Protein AF-A0A7V9HIJ0-F1 (afdb_monomer)

pLDDT: mean 84.53, std 9.71, range [59.03, 96.5]

Secondary structure (DSSP, 8-state):
-PPPPPPPHHHHHHHHHS--------TTTTTS--S-------PPP---------SS-HHHHHHHHHHHHHHTT--

Structure (mmCIF, N/CA/C/O backbone):
data_AF-A0A7V9HIJ0-F1
#
_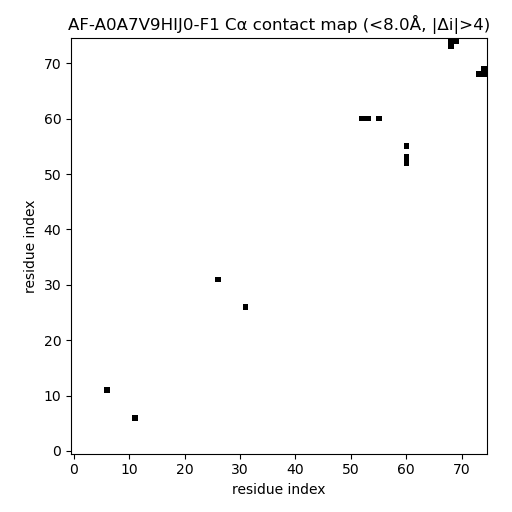entry.id   AF-A0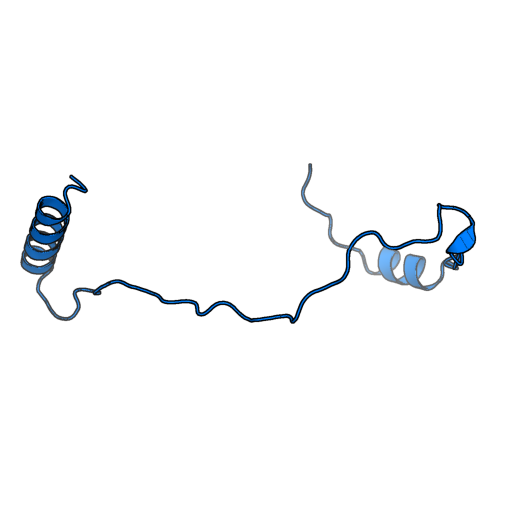A7V9HIJ0-F1
#
loop_
_atom_site.group_PDB
_atom_site.id
_atom_site.type_sym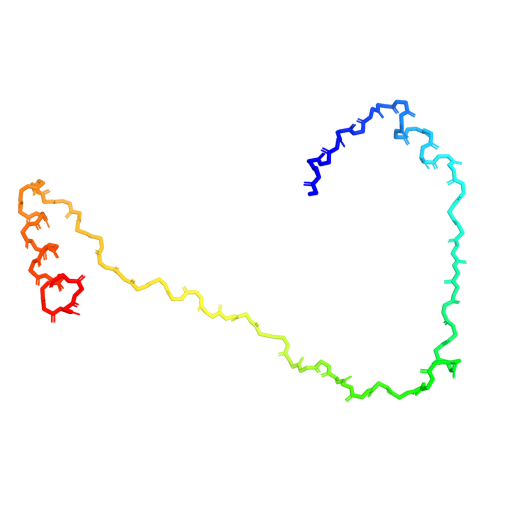bol
_atom_site.label_atom_id
_atom_site.label_alt_id
_atom_site.label_comp_id
_atom_site.label_asym_id
_atom_site.label_entity_id
_atom_site.label_seq_id
_atom_site.pdbx_PDB_ins_code
_atom_site.Cartn_x
_atom_site.Cartn_y
_atom_site.Cartn_z
_atom_site.occupancy
_atom_site.B_iso_or_equiv
_atom_site.auth_seq_id
_atom_site.auth_comp_id
_atom_site.auth_asym_id
_atom_site.auth_atom_id
_atom_site.pdbx_PDB_model_num
ATOM 1 N N . LEU A 1 1 ? 15.203 -13.570 6.615 1.00 59.03 1 LEU A N 1
ATOM 2 C CA . LEU A 1 1 ? 15.472 -12.414 5.728 1.00 59.03 1 LEU A CA 1
ATOM 3 C C . LEU A 1 1 ? 15.572 -11.180 6.623 1.00 59.03 1 LEU A C 1
ATOM 5 O O . LEU A 1 1 ? 14.665 -10.980 7.420 1.00 59.03 1 LEU A O 1
ATOM 9 N N . ASN A 1 2 ? 16.685 -10.445 6.596 1.00 88.25 2 ASN A N 1
ATOM 10 C CA . ASN A 1 2 ? 16.939 -9.339 7.536 1.00 88.25 2 ASN A CA 1
ATOM 11 C C . ASN A 1 2 ? 16.129 -8.079 7.187 1.00 88.25 2 ASN A C 1
ATOM 13 O O . ASN A 1 2 ? 15.609 -7.959 6.078 1.00 88.25 2 ASN A O 1
ATOM 17 N N . GLN A 1 3 ? 16.068 -7.121 8.117 1.00 88.12 3 GLN A N 1
ATOM 18 C CA . GLN A 1 3 ? 15.469 -5.811 7.855 1.00 88.12 3 GLN A CA 1
ATOM 19 C C . GLN A 1 3 ? 16.335 -5.004 6.864 1.00 88.12 3 GLN A C 1
ATOM 21 O O . GLN A 1 3 ? 17.563 -4.982 7.012 1.00 88.12 3 GLN A O 1
ATOM 26 N N . PRO A 1 4 ? 15.737 -4.333 5.861 1.00 91.81 4 PRO A N 1
ATOM 27 C CA . PRO A 1 4 ? 16.473 -3.453 4.961 1.00 91.81 4 PRO A CA 1
ATOM 28 C C . PRO A 1 4 ? 17.145 -2.297 5.710 1.00 91.81 4 PRO A C 1
ATOM 30 O O . PRO A 1 4 ? 16.546 -1.659 6.572 1.00 91.81 4 PRO A O 1
ATOM 33 N N . ARG A 1 5 ? 18.395 -1.999 5.350 1.00 91.50 5 ARG A N 1
ATOM 34 C CA . ARG A 1 5 ? 19.139 -0.854 5.896 1.00 91.50 5 ARG A CA 1
ATOM 35 C C . ARG A 1 5 ? 18.724 0.460 5.238 1.00 91.50 5 ARG A C 1
ATOM 37 O O . ARG A 1 5 ? 18.417 0.493 4.046 1.00 91.50 5 ARG A O 1
ATOM 44 N N . TYR A 1 6 ? 18.853 1.554 5.982 1.00 93.19 6 TYR A N 1
ATOM 45 C CA . TYR A 1 6 ? 18.675 2.896 5.436 1.00 93.19 6 TYR A CA 1
ATOM 46 C C . TYR A 1 6 ? 19.832 3.295 4.502 1.00 93.19 6 TYR A C 1
ATOM 48 O O . TYR A 1 6 ? 20.996 2.958 4.764 1.00 93.19 6 TYR A O 1
ATOM 56 N N . PRO A 1 7 ? 19.548 4.010 3.400 1.00 94.06 7 PRO A N 1
ATOM 57 C CA . PRO A 1 7 ? 20.585 4.559 2.539 1.00 94.06 7 PRO A CA 1
ATOM 58 C C . PRO A 1 7 ? 21.231 5.799 3.179 1.00 94.06 7 PRO A C 1
ATOM 60 O O . PRO A 1 7 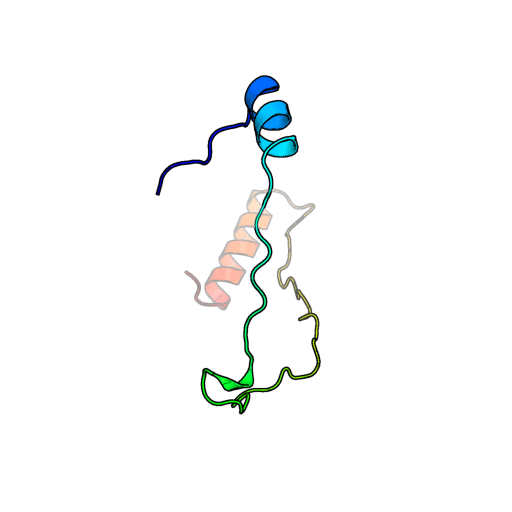? 20.554 6.635 3.769 1.00 94.06 7 PRO A O 1
ATOM 63 N N . SER A 1 8 ? 22.549 5.949 3.027 1.00 94.94 8 SER A N 1
ATOM 64 C CA . SER A 1 8 ? 23.268 7.169 3.420 1.00 94.94 8 SER A CA 1
ATOM 65 C C . SER A 1 8 ? 23.291 8.191 2.281 1.00 94.94 8 SER A C 1
ATOM 67 O O . SER A 1 8 ? 23.207 7.816 1.109 1.00 94.94 8 SER A O 1
ATOM 69 N N . LEU A 1 9 ? 23.500 9.476 2.592 1.00 94.25 9 LEU A N 1
ATOM 70 C CA . LEU A 1 9 ? 23.601 10.542 1.583 1.00 94.25 9 LEU A CA 1
ATOM 71 C C . LEU A 1 9 ? 24.677 10.236 0.523 1.00 94.25 9 LEU A C 1
ATOM 73 O O . LEU A 1 9 ? 24.439 10.363 -0.678 1.00 94.25 9 LEU A O 1
ATOM 77 N N . LYS A 1 10 ? 25.844 9.738 0.960 1.00 93.19 10 LYS A N 1
ATOM 78 C CA . LYS A 1 10 ? 26.923 9.276 0.070 1.00 93.19 10 LYS A CA 1
ATOM 79 C C . LYS A 1 10 ? 26.467 8.118 -0.823 1.00 93.19 10 LYS A C 1
ATOM 81 O O . LYS A 1 10 ? 26.783 8.106 -2.012 1.00 93.19 10 LYS A O 1
ATOM 86 N N . GLY A 1 11 ? 25.717 7.166 -0.265 1.00 95.44 11 GLY A N 1
ATOM 87 C CA . GLY A 1 11 ? 25.155 6.035 -1.004 1.00 95.44 11 GLY A CA 1
ATOM 88 C C . GLY A 1 11 ? 24.164 6.469 -2.084 1.00 95.44 11 GLY A C 1
ATOM 89 O O . GLY A 1 11 ? 24.266 6.005 -3.216 1.00 95.44 11 GLY A O 1
ATOM 90 N N . ILE A 1 12 ? 23.270 7.410 -1.765 1.00 96.12 12 ILE A N 1
ATOM 91 C CA . ILE A 1 12 ? 22.286 7.964 -2.709 1.00 96.12 12 ILE A CA 1
ATOM 92 C C . ILE A 1 12 ? 22.994 8.688 -3.859 1.00 96.12 12 ILE A C 1
ATOM 94 O O . ILE A 1 12 ? 22.718 8.416 -5.026 1.00 96.12 12 ILE A O 1
ATOM 98 N N . MET A 1 13 ? 23.955 9.566 -3.549 1.00 96.50 13 MET A N 1
ATOM 99 C CA . MET A 1 13 ? 24.716 10.290 -4.573 1.00 96.50 13 MET A CA 1
ATOM 100 C C . MET A 1 13 ? 25.521 9.348 -5.476 1.00 96.50 13 MET A C 1
ATOM 102 O O . MET A 1 13 ? 25.582 9.562 -6.685 1.00 96.50 13 MET A O 1
ATOM 106 N N . GLY A 1 14 ? 26.132 8.308 -4.901 1.00 95.75 14 GLY A N 1
ATOM 107 C CA . GLY A 1 14 ? 26.872 7.299 -5.656 1.00 95.75 14 GLY A CA 1
ATOM 108 C C . GLY A 1 14 ? 25.966 6.465 -6.559 1.00 95.75 14 GLY A C 1
ATOM 109 O O . GLY A 1 14 ? 26.310 6.239 -7.713 1.00 95.75 14 GLY A O 1
ATOM 110 N N . ALA A 1 15 ? 24.799 6.047 -6.064 1.00 94.38 15 ALA A N 1
ATOM 111 C CA . ALA A 1 15 ? 23.823 5.294 -6.847 1.00 94.38 15 ALA A CA 1
ATOM 112 C C . ALA A 1 15 ? 23.256 6.121 -8.009 1.00 94.38 15 ALA A C 1
ATOM 114 O O . ALA A 1 15 ? 23.209 5.622 -9.126 1.00 94.38 15 ALA A O 1
ATOM 115 N N . LYS A 1 16 ? 22.926 7.402 -7.782 1.00 93.06 16 LYS A N 1
ATOM 116 C CA . LYS A 1 16 ? 22.421 8.308 -8.830 1.00 93.06 16 LYS A CA 1
ATOM 117 C C . LYS A 1 16 ? 23.387 8.459 -10.012 1.00 93.06 16 LYS A C 1
ATOM 119 O O . LYS A 1 16 ? 22.950 8.648 -11.139 1.00 93.06 16 LYS A O 1
ATOM 124 N N . LYS A 1 17 ? 24.697 8.421 -9.753 1.00 93.75 17 LYS A N 1
ATOM 125 C CA . LYS A 1 17 ? 25.738 8.602 -10.779 1.00 93.75 17 LYS A CA 1
ATOM 126 C C . LYS A 1 17 ? 26.084 7.320 -11.537 1.00 93.75 17 LYS A C 1
ATOM 128 O O . LYS A 1 17 ? 26.774 7.397 -12.548 1.00 93.75 17 LYS A O 1
ATOM 133 N N . LYS A 1 18 ? 25.681 6.149 -11.039 1.00 94.62 18 LYS A N 1
ATOM 134 C CA . LYS A 1 18 ? 26.002 4.879 -11.692 1.00 94.62 18 LYS A CA 1
ATOM 135 C C . LYS A 1 18 ? 25.091 4.682 -12.907 1.00 94.62 18 LYS A C 1
ATOM 137 O O . LYS A 1 18 ? 23.876 4.789 -12.752 1.00 94.62 18 LYS A O 1
ATOM 142 N N . PRO A 1 19 ? 25.644 4.373 -14.092 1.00 93.44 19 PRO A N 1
ATOM 143 C CA . PRO A 1 19 ? 24.822 4.020 -15.239 1.00 93.44 19 PRO A CA 1
ATOM 144 C C . PRO A 1 19 ? 24.068 2.718 -14.947 1.00 93.44 19 PRO A C 1
ATOM 146 O O . PRO A 1 19 ? 24.649 1.752 -14.448 1.00 93.44 19 PRO A O 1
ATOM 149 N N . VAL A 1 20 ? 22.771 2.702 -15.253 1.00 93.81 20 VAL A N 1
ATOM 150 C CA . VAL A 1 20 ? 21.923 1.509 -15.164 1.00 93.81 20 VAL A CA 1
ATOM 151 C C . VAL A 1 20 ? 21.665 1.028 -16.582 1.00 93.81 20 VAL A C 1
ATOM 153 O O . VAL A 1 20 ? 21.093 1.759 -17.390 1.00 93.81 20 VAL A O 1
ATOM 156 N N . ALA A 1 21 ? 22.112 -0.187 -16.892 1.00 93.62 21 ALA A N 1
ATOM 157 C CA . ALA A 1 21 ? 21.849 -0.798 -18.184 1.00 93.62 21 ALA A CA 1
ATOM 158 C C . ALA A 1 21 ? 20.353 -1.104 -18.313 1.00 93.62 21 ALA A C 1
ATOM 160 O O . ALA A 1 21 ? 19.771 -1.761 -17.449 1.00 93.62 21 ALA A O 1
ATOM 161 N N . GLN A 1 22 ? 19.742 -0.636 -19.398 1.00 91.56 22 GLN A N 1
ATOM 162 C CA . GLN A 1 22 ? 18.410 -1.066 -19.795 1.00 91.56 22 GLN A CA 1
ATOM 163 C C . GLN A 1 22 ? 18.575 -2.193 -20.804 1.00 91.56 22 GLN A C 1
ATOM 165 O O . GLN A 1 22 ? 19.177 -2.004 -21.858 1.00 91.56 22 GLN A O 1
ATOM 170 N N . VAL A 1 23 ? 18.072 -3.371 -20.458 1.00 89.06 23 VAL A N 1
ATOM 171 C CA . VAL A 1 23 ? 18.076 -4.532 -21.344 1.00 89.06 23 VAL A CA 1
ATOM 172 C C . VAL A 1 23 ? 16.641 -4.745 -21.794 1.00 89.06 23 VAL A C 1
ATOM 174 O O . VAL A 1 23 ? 15.764 -4.986 -20.966 1.00 89.06 23 VAL A O 1
ATOM 177 N N . ALA A 1 24 ? 16.396 -4.607 -23.097 1.00 86.06 24 ALA A N 1
ATOM 178 C CA . ALA A 1 24 ? 15.101 -4.932 -23.672 1.00 86.06 24 ALA A CA 1
ATOM 179 C C . ALA A 1 24 ? 14.900 -6.450 -23.616 1.00 86.06 24 ALA A C 1
ATOM 181 O O . ALA A 1 24 ? 15.787 -7.215 -23.999 1.00 86.06 24 ALA A O 1
ATOM 182 N N . ALA A 1 25 ? 13.738 -6.881 -23.136 1.00 79.56 25 ALA A N 1
ATOM 183 C CA . ALA A 1 25 ? 13.338 -8.271 -23.257 1.00 79.56 25 ALA A CA 1
ATOM 184 C C . ALA A 1 25 ? 12.829 -8.516 -24.682 1.00 79.56 25 ALA A C 1
ATOM 186 O O . ALA A 1 25 ? 11.951 -7.795 -25.158 1.00 79.56 25 ALA A O 1
ATOM 187 N N . ASP A 1 26 ? 13.356 -9.541 -25.349 1.00 77.00 26 ASP A N 1
ATOM 188 C CA . ASP A 1 26 ? 12.779 -10.031 -26.596 1.00 77.00 26 ASP A CA 1
ATOM 189 C C . ASP A 1 26 ? 11.588 -10.940 -26.269 1.00 77.00 26 ASP A C 1
ATOM 191 O O . ASP A 1 26 ? 11.753 -12.094 -25.859 1.00 77.00 26 ASP A O 1
ATOM 195 N N . ALA A 1 27 ? 10.379 -10.404 -26.442 1.00 64.62 27 ALA A N 1
ATOM 196 C CA . ALA A 1 27 ? 9.123 -11.105 -26.182 1.00 64.62 27 ALA A CA 1
ATOM 197 C C . ALA A 1 27 ? 8.928 -12.354 -27.065 1.00 64.62 27 ALA A C 1
ATOM 199 O O . ALA A 1 27 ? 8.125 -13.226 -26.731 1.00 64.62 27 ALA A O 1
ATOM 200 N N . THR A 1 28 ? 9.669 -12.473 -28.172 1.00 63.66 28 THR A N 1
ATOM 201 C CA . THR A 1 28 ? 9.579 -13.624 -29.081 1.00 63.66 28 THR A CA 1
ATOM 202 C C . THR A 1 28 ? 10.481 -14.789 -28.670 1.00 63.66 28 THR A C 1
ATOM 204 O O . THR A 1 28 ? 10.175 -15.937 -28.988 1.00 63.66 28 THR A O 1
ATOM 207 N N . SER A 1 29 ? 11.531 -14.531 -27.882 1.00 61.53 29 SER A N 1
ATOM 208 C CA . SER A 1 29 ? 12.536 -15.538 -27.503 1.00 61.53 29 SER A CA 1
ATOM 209 C C . SER A 1 29 ? 12.056 -16.583 -26.478 1.00 61.53 29 SER A C 1
ATOM 211 O O . SER A 1 29 ? 12.624 -17.669 -26.406 1.00 61.53 29 SER A O 1
ATOM 213 N N . ASN A 1 30 ? 10.977 -16.299 -25.732 1.00 59.84 30 ASN A N 1
ATOM 214 C CA . ASN A 1 30 ? 10.465 -17.139 -24.634 1.00 59.84 30 ASN A CA 1
ATOM 215 C C . ASN A 1 30 ? 9.031 -17.671 -24.855 1.00 59.84 30 ASN A C 1
ATOM 217 O O . ASN A 1 30 ? 8.277 -17.861 -23.902 1.00 59.84 30 ASN A O 1
ATOM 221 N N . GLY A 1 31 ? 8.631 -17.929 -26.105 1.00 61.06 31 GLY A N 1
ATOM 222 C CA . GLY A 1 31 ? 7.377 -18.644 -26.389 1.00 61.06 31 GLY A CA 1
ATOM 223 C C . GLY A 1 31 ? 6.114 -17.781 -26.501 1.00 61.06 31 GLY A C 1
ATOM 224 O O . GLY A 1 31 ? 5.022 -18.332 -26.388 1.00 61.06 31 GLY A O 1
ATOM 225 N N . GLY A 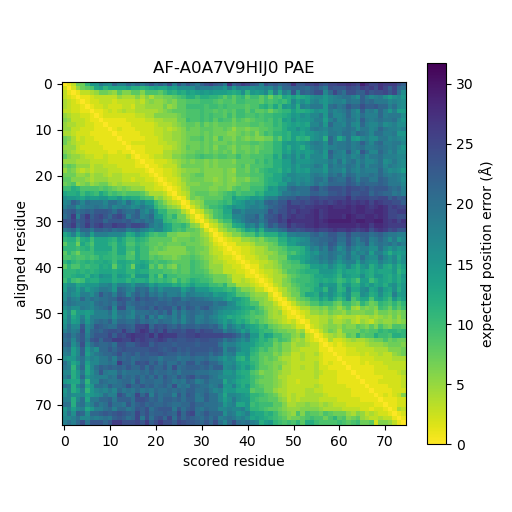1 32 ? 6.265 -16.469 -26.739 1.00 61.91 32 GLY A N 1
ATOM 226 C CA . GLY A 1 32 ? 5.404 -15.562 -27.532 1.00 61.91 32 GLY A CA 1
ATOM 227 C C . GLY A 1 32 ? 3.883 -15.517 -27.323 1.00 61.91 32 GLY A C 1
ATOM 228 O O . GLY A 1 32 ? 3.198 -14.779 -28.025 1.00 61.91 32 GLY A O 1
ATOM 229 N N . THR A 1 3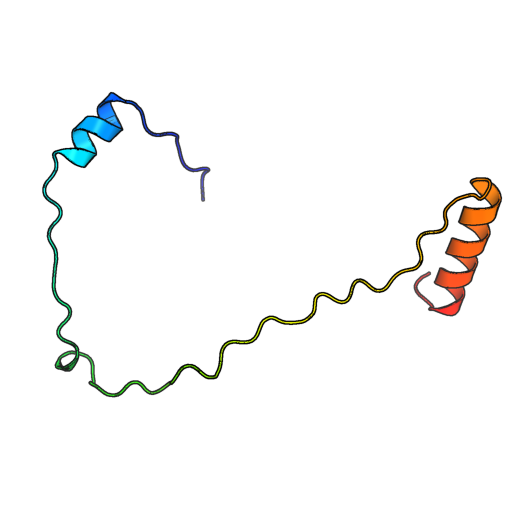3 ? 3.321 -16.293 -26.408 1.00 68.50 33 THR A N 1
ATOM 230 C CA . THR A 1 33 ? 1.879 -16.422 -26.220 1.00 68.50 33 THR A CA 1
ATOM 231 C C . THR A 1 33 ? 1.566 -16.333 -24.741 1.00 68.50 33 THR A C 1
ATOM 233 O O . THR A 1 33 ? 1.728 -17.290 -23.983 1.00 68.50 33 THR A O 1
ATOM 236 N N . ASP A 1 34 ? 1.108 -15.151 -24.332 1.00 74.94 34 ASP A N 1
ATOM 237 C CA . ASP A 1 34 ? 0.560 -14.928 -23.002 1.00 74.94 34 ASP A CA 1
ATOM 238 C C . ASP A 1 34 ? -0.609 -15.895 -22.787 1.00 74.94 34 ASP A C 1
ATOM 240 O O . ASP A 1 34 ? -1.689 -15.751 -23.364 1.00 74.94 34 ASP A O 1
ATOM 244 N N . ARG A 1 35 ? -0.389 -16.921 -21.960 1.00 82.62 35 ARG A N 1
ATOM 245 C CA . ARG A 1 35 ? -1.402 -17.949 -21.658 1.00 82.62 35 ARG A CA 1
ATOM 246 C C . ARG A 1 35 ? -2.496 -17.441 -20.718 1.00 82.62 35 ARG A C 1
ATOM 248 O O . ARG A 1 35 ? -3.459 -18.154 -20.455 1.00 82.62 35 ARG A O 1
ATOM 255 N N . MET A 1 36 ? -2.324 -16.237 -20.182 1.00 84.44 36 MET A N 1
ATOM 256 C CA . MET A 1 36 ? -3.208 -15.609 -19.214 1.00 84.44 36 MET A CA 1
ATOM 257 C C . MET A 1 36 ? -3.402 -14.145 -19.592 1.00 84.44 36 MET A C 1
ATOM 259 O O . MET A 1 36 ? -2.476 -13.478 -20.048 1.00 84.44 36 MET A O 1
ATOM 263 N N . ARG A 1 37 ? -4.619 -13.646 -19.389 1.00 85.50 37 ARG A N 1
ATOM 264 C CA . ARG A 1 37 ? -4.959 -12.234 -19.548 1.00 85.50 37 ARG A CA 1
ATOM 265 C C . ARG A 1 37 ? -5.527 -11.714 -18.239 1.00 85.50 37 ARG A C 1
ATOM 267 O O . ARG A 1 37 ? -6.189 -12.454 -17.514 1.00 85.50 37 ARG A O 1
ATOM 274 N N . TRP A 1 38 ? -5.262 -10.447 -17.954 1.00 89.25 38 TRP A N 1
ATOM 275 C CA . TRP A 1 38 ? -5.911 -9.751 -16.853 1.00 89.25 38 TRP A CA 1
ATOM 276 C C . TRP A 1 38 ? -7.414 -9.651 -17.123 1.00 89.25 38 TRP A C 1
ATOM 278 O O . TRP A 1 38 ? -7.823 -9.314 -18.234 1.00 89.25 38 TRP A O 1
ATOM 288 N N . GLY A 1 39 ? -8.221 -9.960 -16.110 1.00 89.94 39 GLY A N 1
ATOM 289 C CA . GLY A 1 39 ? -9.634 -9.591 -16.086 1.00 89.94 39 GLY A CA 1
ATOM 290 C C . GLY A 1 39 ? -9.817 -8.123 -15.699 1.00 89.94 39 GLY A C 1
ATOM 291 O O . GLY A 1 39 ? -8.845 -7.395 -15.488 1.00 89.94 39 GLY A O 1
ATOM 292 N N . GLU A 1 40 ? -11.070 -7.696 -15.570 1.00 92.12 40 GLU A N 1
ATOM 293 C CA . GLU A 1 40 ? -11.384 -6.347 -15.105 1.00 92.12 40 GLU A CA 1
ATOM 294 C C . GLU A 1 40 ? -10.984 -6.183 -13.626 1.00 92.12 40 GLU A C 1
ATOM 296 O O . GLU A 1 40 ? -11.399 -6.984 -12.779 1.00 92.12 40 GLU A O 1
ATOM 301 N N . PRO A 1 41 ? -10.147 -5.186 -13.287 1.00 90.62 41 PRO A N 1
ATOM 302 C CA . PRO A 1 41 ? -9.767 -4.950 -11.907 1.00 90.62 41 PRO A CA 1
ATOM 303 C C . PRO A 1 41 ? -10.971 -4.418 -11.130 1.00 90.62 41 PRO A C 1
ATOM 305 O O . PRO A 1 41 ? -11.589 -3.432 -11.522 1.00 90.62 41 PRO A O 1
ATOM 308 N N . TYR A 1 42 ? -11.264 -5.031 -9.986 1.00 93.06 42 TYR A N 1
ATOM 309 C CA . TYR A 1 42 ? -12.288 -4.542 -9.070 1.00 93.06 42 TYR A CA 1
ATOM 310 C C . TYR A 1 42 ? -11.719 -4.381 -7.663 1.00 93.06 42 TYR A C 1
ATOM 312 O O . TYR A 1 42 ? -10.813 -5.102 -7.240 1.00 93.06 42 TYR A O 1
ATOM 320 N N . VAL A 1 43 ? -12.264 -3.417 -6.926 1.00 89.25 43 VAL A N 1
ATOM 321 C CA . VAL A 1 43 ? -11.940 -3.222 -5.514 1.00 89.25 43 VAL A CA 1
ATOM 322 C C . VAL A 1 43 ? -12.960 -4.010 -4.692 1.00 89.25 43 VAL A C 1
ATOM 324 O O . VAL A 1 43 ? -14.151 -3.700 -4.766 1.00 89.25 43 VAL A O 1
ATOM 327 N N . PRO A 1 44 ? -12.548 -5.023 -3.912 1.00 86.88 44 PRO A N 1
ATOM 328 C CA . PRO A 1 44 ? -13.480 -5.733 -3.050 1.00 86.88 44 PRO A CA 1
ATOM 329 C C . PRO A 1 44 ? -14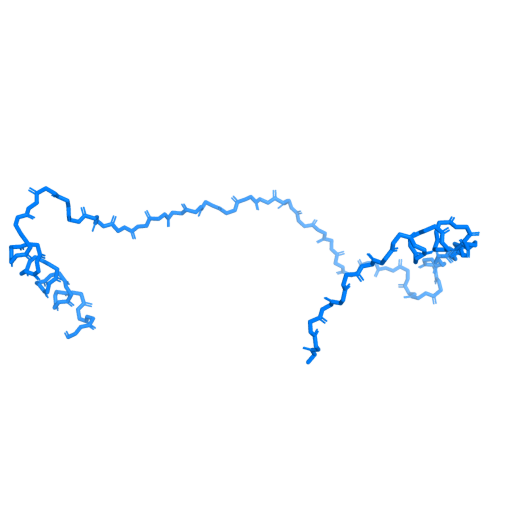.009 -4.786 -1.967 1.00 86.88 44 PRO A C 1
ATOM 331 O O . PRO A 1 44 ? -13.244 -4.044 -1.344 1.00 86.88 44 PRO A O 1
ATOM 334 N N . ALA A 1 45 ? -15.318 -4.827 -1.717 1.00 86.75 45 ALA A N 1
ATOM 335 C CA . ALA A 1 45 ? -15.913 -4.081 -0.618 1.00 86.75 45 ALA A CA 1
ATOM 336 C C . ALA A 1 45 ? -15.345 -4.595 0.714 1.00 86.75 45 ALA A C 1
ATOM 338 O O . ALA A 1 45 ? -15.459 -5.776 1.040 1.00 86.75 45 ALA A O 1
ATOM 339 N N . ARG A 1 46 ? -14.736 -3.707 1.505 1.00 79.75 46 ARG A N 1
ATOM 340 C CA . ARG A 1 46 ? -14.360 -4.017 2.889 1.00 79.75 46 ARG A CA 1
ATOM 341 C C . ARG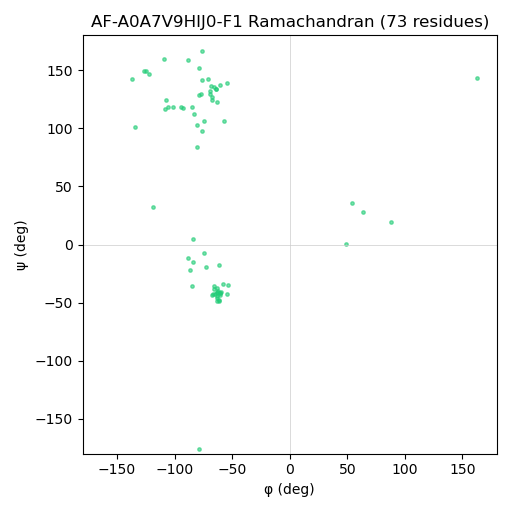 A 1 46 ? -15.591 -3.872 3.772 1.00 79.75 46 ARG A C 1
ATOM 343 O O . ARG A 1 46 ? -15.810 -2.823 4.370 1.00 79.75 46 ARG A O 1
ATOM 350 N N . THR A 1 47 ? -16.407 -4.914 3.839 1.00 79.00 47 THR A N 1
ATOM 351 C CA . THR A 1 47 ? -17.496 -4.972 4.814 1.00 79.00 47 THR A CA 1
ATOM 352 C C . THR A 1 47 ? -16.898 -5.249 6.187 1.00 79.00 47 THR A C 1
ATOM 354 O O . THR A 1 47 ? -16.449 -6.360 6.460 1.00 79.00 47 THR A O 1
ATOM 357 N N . VAL A 1 48 ? -16.864 -4.238 7.053 1.00 74.19 48 VAL A N 1
ATOM 358 C CA . VAL A 1 48 ? -16.634 -4.460 8.482 1.00 74.19 48 VAL A CA 1
ATOM 359 C C . VAL A 1 48 ? -17.981 -4.836 9.078 1.00 74.19 48 VAL A C 1
ATOM 361 O O . VAL A 1 48 ? -18.906 -4.029 9.082 1.00 74.19 48 VAL A O 1
ATOM 364 N N . THR A 1 49 ? -18.110 -6.079 9.525 1.00 74.81 49 THR A N 1
ATOM 365 C CA . THR A 1 49 ? -19.301 -6.567 10.221 1.00 74.81 49 THR A CA 1
ATOM 366 C C . THR A 1 49 ? -18.945 -6.747 11.687 1.00 74.81 49 THR A C 1
ATOM 368 O O . THR A 1 49 ? -17.972 -7.421 12.016 1.00 74.81 49 THR A O 1
ATOM 371 N N . GLY A 1 50 ? -19.704 -6.106 12.567 1.00 75.75 50 GLY A N 1
ATOM 372 C CA . GLY A 1 50 ? -19.486 -6.166 14.005 1.00 75.75 50 GLY A CA 1
ATOM 373 C C . GLY A 1 50 ? -20.213 -5.030 14.705 1.00 75.75 50 GLY A C 1
ATOM 374 O O . GLY A 1 50 ? -20.290 -3.917 14.187 1.00 75.75 50 GLY A O 1
ATOM 375 N N . THR A 1 51 ? -20.750 -5.318 15.882 1.00 78.62 51 THR A N 1
ATOM 376 C CA . THR A 1 51 ? -21.402 -4.321 16.730 1.00 78.62 51 THR A CA 1
ATOM 377 C C . THR A 1 51 ? -20.430 -3.939 17.832 1.00 78.62 51 THR A C 1
ATOM 379 O O . THR A 1 51 ? -20.021 -4.789 18.622 1.00 78.62 51 THR A O 1
ATOM 382 N N . ILE A 1 52 ? -20.039 -2.667 17.887 1.00 82.19 52 ILE A N 1
ATOM 383 C CA . ILE A 1 52 ? -19.253 -2.154 19.010 1.00 82.19 52 ILE A CA 1
ATOM 384 C C . ILE A 1 52 ? -20.243 -1.760 20.104 1.00 82.19 52 ILE A C 1
ATOM 386 O O . ILE A 1 52 ? -21.087 -0.892 19.893 1.00 82.19 52 ILE A O 1
ATOM 390 N N . LEU A 1 53 ? -20.146 -2.404 21.265 1.00 82.31 53 LEU A N 1
ATOM 391 C CA . LEU A 1 53 ? -20.941 -2.047 22.437 1.00 82.31 53 LEU A CA 1
ATOM 392 C C . LEU A 1 53 ? -20.334 -0.780 23.059 1.00 82.31 53 LEU A C 1
ATOM 394 O O . LEU A 1 53 ? -19.329 -0.855 23.764 1.00 82.31 53 LEU A O 1
ATOM 398 N N . GLN A 1 54 ? -20.906 0.380 22.736 1.00 78.94 54 GLN A N 1
ATOM 399 C CA . GLN A 1 54 ? -20.520 1.689 23.280 1.00 78.94 54 GLN A CA 1
ATOM 400 C C . GLN A 1 54 ? -21.605 2.209 24.236 1.00 78.94 54 GLN A C 1
ATOM 402 O O . GLN A 1 54 ? -22.739 1.734 24.200 1.00 78.94 54 GLN A O 1
ATOM 407 N N . ASP A 1 55 ? -21.238 3.147 25.112 1.00 77.31 55 ASP A N 1
ATOM 408 C CA . ASP A 1 55 ? -22.139 3.864 26.035 1.00 77.31 55 ASP A CA 1
ATOM 409 C C . ASP A 1 55 ? -22.854 3.013 27.103 1.00 77.31 55 ASP A C 1
ATOM 411 O O . ASP A 1 55 ? -23.918 3.376 27.603 1.00 77.31 55 ASP A O 1
ATOM 415 N N . GLN A 1 56 ? -22.247 1.895 27.511 1.00 79.25 56 GLN A N 1
ATOM 416 C CA . GLN A 1 56 ? -22.758 1.031 28.580 1.00 79.25 56 GLN A CA 1
ATOM 417 C C . GLN A 1 56 ? -21.708 0.823 29.682 1.00 79.25 56 GLN A C 1
ATOM 419 O O . GLN A 1 56 ? -20.509 0.779 29.382 1.00 79.25 56 GLN A O 1
ATOM 424 N N . PRO A 1 57 ? -22.113 0.635 30.954 1.00 87.12 57 PRO A N 1
ATOM 425 C CA . PRO A 1 57 ? -21.201 0.200 32.006 1.00 87.12 57 PRO A CA 1
ATOM 426 C C . PRO A 1 57 ? -20.474 -1.091 31.608 1.00 87.12 57 PRO A C 1
ATOM 428 O O . PRO A 1 57 ? -21.083 -2.018 31.070 1.00 87.12 57 PRO A O 1
ATOM 431 N N . ALA A 1 58 ? -19.175 -1.180 31.912 1.00 85.06 58 ALA A N 1
ATOM 432 C CA . ALA A 1 58 ? -18.320 -2.289 31.472 1.00 85.06 58 ALA A CA 1
ATOM 433 C C . ALA A 1 58 ? -18.878 -3.680 31.834 1.00 85.06 58 ALA A C 1
ATOM 435 O O . ALA A 1 58 ? -18.749 -4.626 31.058 1.00 85.06 58 ALA A O 1
ATOM 436 N N . ALA A 1 59 ? -19.539 -3.799 32.990 1.00 87.62 59 ALA A N 1
ATOM 437 C CA . ALA A 1 59 ? -20.149 -5.046 33.442 1.00 87.62 59 ALA A CA 1
ATOM 438 C C . ALA A 1 59 ? -21.311 -5.512 32.547 1.00 87.62 59 ALA A C 1
ATOM 440 O O . ALA A 1 59 ? -21.472 -6.713 32.330 1.00 87.62 59 ALA A O 1
ATOM 441 N N . ASP A 1 60 ? -22.110 -4.590 32.011 1.00 85.81 60 ASP A N 1
ATOM 442 C CA . ASP A 1 60 ? -23.278 -4.924 31.193 1.00 85.81 60 ASP A CA 1
ATOM 443 C C . ASP A 1 60 ? -22.894 -5.156 29.729 1.00 85.81 60 ASP A C 1
ATOM 445 O O . ASP A 1 60 ? -23.383 -6.106 29.111 1.00 85.81 60 ASP A O 1
ATOM 449 N N . ALA A 1 61 ? -21.911 -4.404 29.221 1.00 87.12 61 ALA A N 1
ATOM 450 C CA . ALA A 1 61 ? -21.282 -4.685 27.931 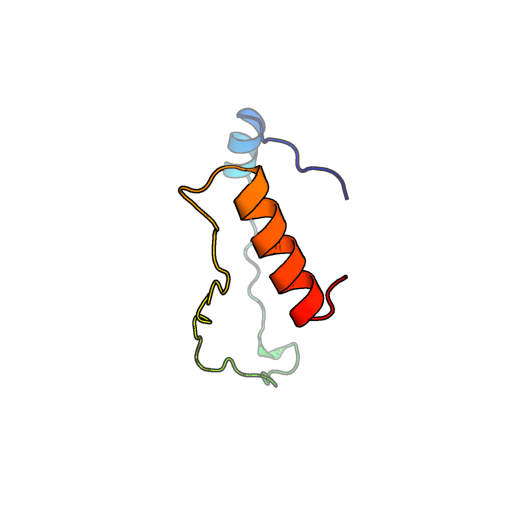1.00 87.12 61 ALA A CA 1
ATOM 451 C C . ALA A 1 61 ? -20.634 -6.085 27.905 1.00 87.12 61 ALA A C 1
ATOM 453 O O . ALA A 1 61 ? -20.791 -6.827 26.934 1.00 87.12 61 ALA A O 1
ATOM 454 N N . ALA A 1 62 ? -19.963 -6.493 28.991 1.00 87.00 62 ALA A N 1
ATOM 455 C CA . ALA A 1 62 ? -19.362 -7.823 29.098 1.00 87.00 62 ALA A CA 1
ATOM 456 C C . ALA A 1 62 ? -20.410 -8.949 29.060 1.00 87.00 62 ALA A C 1
ATOM 458 O O . ALA A 1 62 ? -20.203 -9.958 28.386 1.00 87.00 62 ALA A O 1
ATOM 459 N N . LYS A 1 63 ? -21.557 -8.779 29.734 1.00 88.56 63 LYS A N 1
ATOM 460 C CA . LYS A 1 63 ? -22.658 -9.759 29.690 1.00 88.56 63 LYS A CA 1
ATOM 461 C C . LYS A 1 63 ? -23.228 -9.907 28.280 1.00 88.56 63 LYS A C 1
ATOM 463 O O . LYS A 1 63 ? -23.416 -11.035 27.832 1.00 88.56 63 LYS A O 1
ATOM 468 N N . GLN A 1 64 ? -23.475 -8.795 27.584 1.00 85.88 64 GLN A N 1
ATOM 469 C CA . GLN A 1 64 ? -23.992 -8.805 26.209 1.00 85.88 64 GLN A CA 1
ATOM 470 C C . GLN A 1 64 ? -23.006 -9.459 25.237 1.00 85.88 64 GLN A C 1
ATOM 472 O O . GLN A 1 64 ? -23.412 -10.283 24.421 1.00 85.88 64 GLN A O 1
ATOM 477 N N . LEU A 1 65 ? -21.709 -9.170 25.378 1.00 87.44 65 LEU A N 1
ATOM 478 C CA . LEU A 1 65 ? -20.666 -9.810 24.580 1.00 87.44 65 LEU A CA 1
ATOM 479 C C . LEU A 1 65 ? -20.632 -11.327 24.803 1.00 87.44 65 LEU A C 1
ATOM 481 O O . LEU A 1 65 ? -20.634 -12.093 23.845 1.00 87.44 65 LEU A O 1
ATOM 485 N N . VAL A 1 66 ? -20.629 -11.779 26.060 1.00 89.81 66 VAL A N 1
ATOM 486 C CA . VAL A 1 66 ? -20.592 -13.215 26.384 1.00 89.81 66 VAL A CA 1
ATOM 487 C C . VAL A 1 66 ? -21.864 -13.929 25.925 1.00 89.81 66 VAL A C 1
ATOM 489 O O . VAL A 1 66 ? -21.780 -15.057 25.443 1.00 89.81 66 VAL A O 1
ATOM 492 N N . ALA A 1 67 ? -23.033 -13.296 26.048 1.00 89.38 67 ALA A N 1
ATOM 493 C CA . ALA A 1 67 ? -24.290 -13.849 25.549 1.00 89.38 67 ALA A CA 1
ATOM 494 C C . ALA A 1 67 ? -24.245 -14.055 24.027 1.00 89.38 67 ALA A C 1
ATOM 496 O O . ALA A 1 67 ? -24.532 -15.154 23.555 1.00 89.38 67 ALA A O 1
ATOM 497 N N . TRP A 1 68 ? -23.789 -13.042 23.285 1.00 89.00 68 TRP A N 1
ATOM 498 C CA . TRP A 1 68 ? -23.612 -13.114 21.834 1.00 89.00 68 TRP A CA 1
ATOM 499 C C . TRP A 1 68 ? -22.607 -14.204 21.426 1.00 89.00 68 TRP A C 1
ATOM 501 O O . TRP A 1 68 ? -22.870 -15.005 20.531 1.00 89.00 68 TRP A O 1
ATOM 511 N N . LEU A 1 69 ? -21.473 -14.305 22.128 1.00 88.12 69 LEU A N 1
ATOM 512 C CA . LEU A 1 69 ? -20.464 -15.335 21.861 1.00 88.12 69 LEU A CA 1
ATOM 513 C C . LEU A 1 69 ? -20.995 -16.761 22.101 1.00 88.12 69 LEU A C 1
ATOM 515 O O . LEU A 1 69 ? -20.669 -17.662 21.328 1.00 88.12 69 LEU A O 1
ATOM 519 N N . ARG A 1 70 ? -21.833 -16.967 23.128 1.00 89.50 70 ARG A N 1
ATOM 520 C CA . ARG A 1 70 ? -22.494 -18.260 23.393 1.00 89.50 70 ARG A CA 1
ATOM 521 C C . ARG A 1 70 ? -23.519 -18.611 22.317 1.00 89.50 70 ARG A C 1
ATOM 523 O O . ARG A 1 70 ? -23.565 -19.755 21.873 1.00 89.50 70 ARG A O 1
ATOM 530 N N . GLU A 1 71 ? -24.328 -17.644 21.888 1.00 90.06 71 GLU A N 1
ATOM 531 C CA . GLU A 1 71 ? -25.334 -17.833 20.834 1.00 90.06 71 GLU A CA 1
ATOM 532 C C . GLU A 1 71 ? -24.688 -18.255 19.507 1.00 90.06 71 GLU A C 1
ATOM 534 O O . GLU A 1 71 ? -25.142 -19.192 18.849 1.00 90.06 71 GLU A O 1
ATOM 539 N N . HIS A 1 72 ? -23.558 -17.633 19.166 1.00 88.31 72 HIS A N 1
ATOM 540 C CA . HIS A 1 72 ? -22.785 -17.956 17.970 1.00 88.31 72 HIS A CA 1
ATOM 541 C C . HIS A 1 72 ? -21.805 -19.130 18.144 1.00 88.31 72 HIS A C 1
ATOM 543 O O . HIS A 1 72 ? -21.075 -19.446 17.204 1.00 88.31 72 HIS A O 1
ATOM 549 N N . LYS A 1 73 ? -21.806 -19.813 19.302 1.00 84.31 73 LYS A N 1
ATOM 550 C CA . LYS A 1 73 ? -20.935 -20.965 19.623 1.00 84.31 73 LYS A CA 1
ATOM 551 C C . LYS A 1 73 ? -19.441 -20.686 19.427 1.00 84.31 73 LYS A C 1
ATOM 553 O O . LYS A 1 73 ? -18.687 -21.548 18.979 1.00 84.31 73 LYS A O 1
ATOM 558 N N . LEU A 1 74 ? -19.022 -19.465 19.731 1.00 78.00 74 LEU A N 1
ATOM 559 C CA . LEU A 1 74 ? -17.620 -19.048 19.670 1.00 78.00 74 LEU A CA 1
ATOM 560 C C . LEU A 1 74 ? -16.882 -19.326 20.990 1.00 78.00 74 LEU A C 1
ATOM 562 O O . LEU A 1 74 ? -15.654 -19.252 21.024 1.00 78.00 74 LEU A O 1
ATOM 566 N N . ILE A 1 75 ? -17.637 -19.656 22.045 1.00 70.69 75 ILE A N 1
ATOM 567 C CA . ILE A 1 75 ? -17.211 -20.123 23.373 1.00 70.69 75 ILE A CA 1
ATOM 568 C C . ILE A 1 75 ? -18.225 -21.117 23.941 1.00 70.69 75 ILE A C 1
ATOM 570 O O . ILE A 1 75 ? -19.399 -21.080 23.501 1.00 70.69 75 ILE A O 1
#

Radius of gyration: 28.18 Å; Cα contacts (8 Å, |Δi|>4): 8; chains: 1; bounding box: 52×32×62 Å

Foldseek 3Di:
DDDDDDADPVRVVVVVPDDDDDDDDDCVVPPNDDPDDDDDDDDDDPDDDDDDDPDDDPVVSVVVVVVVCVVVVVD

Sequence (75 aa):
LNQPRYPSLKGIMGAKKKPVAQVAADATSNGGTDRMRWGEPYVPARTVTGTILQDQPAADAAKQLVAWLREHKLI

Solvent-accessible surface area (backbone atoms only — not comparable to full-atom values): 5420 Å² total; per-residue (Å²): 135,83,84,86,78,84,83,47,74,70,53,52,57,53,56,72,70,51,88,75,88,82,76,84,80,65,66,70,81,79,69,69,61,80,92,70,77,87,73,86,89,77,82,80,82,84,78,84,83,81,83,81,86,71,100,60,59,70,73,59,45,50,52,53,51,53,52,52,34,46,76,71,63,77,99

Mean predicted aligned error: 12.71 Å